Protein AF-A0A2A4TC92-F1 (afdb_monomer_lite)

Sequence (180 aa):
MKIVLSVILKIILSVNLYSSMEFVNECSVEYPLMLSLATQERHPAKEIGYPYLISINLSNDKLLAKKNVTKNYWLDKRTIDCKNSENCVKIYKKLYSLGIKNVDLGAYQINPKFHKHKESDYFMLDKSYIIACKFIESLNKELGWSWETIASYHSRTPNLNNAYKKRIQKIYKGYVQNEN

Structure (mmCIF, N/CA/C/O backbone):
data_AF-A0A2A4TC92-F1
#
_entry.id   AF-A0A2A4TC92-F1
#
loop_
_atom_site.group_PDB
_atom_site.id
_atom_site.type_symbol
_atom_site.label_atom_id
_atom_site.label_alt_id
_atom_site.label_comp_id
_atom_site.label_asym_id
_atom_site.label_entity_id
_atom_site.label_seq_id
_atom_site.pdbx_PDB_ins_code
_atom_site.Cartn_x
_atom_site.Cartn_y
_atom_site.Cartn_z
_atom_site.occupancy
_atom_site.B_iso_or_equiv
_atom_site.auth_seq_id
_atom_site.auth_comp_id
_atom_site.auth_asym_id
_atom_site.auth_atom_id
_atom_site.pdbx_PDB_model_num
ATOM 1 N N . MET A 1 1 ? 17.979 -48.118 16.966 1.00 50.56 1 MET A N 1
ATOM 2 C CA . MET A 1 1 ? 17.244 -46.854 17.220 1.00 50.56 1 MET A CA 1
ATOM 3 C C . MET A 1 1 ? 17.959 -45.568 16.759 1.00 50.56 1 MET A C 1
ATOM 5 O O . MET A 1 1 ? 17.307 -44.539 16.709 1.00 50.56 1 MET A O 1
ATOM 9 N N . LYS A 1 2 ? 19.252 -45.581 16.370 1.00 43.06 2 LYS A N 1
ATOM 10 C CA . LYS A 1 2 ? 19.948 -44.381 15.835 1.00 43.06 2 LYS A CA 1
ATOM 11 C C . LYS A 1 2 ? 19.734 -44.133 14.328 1.00 43.06 2 LYS A C 1
ATOM 13 O O . LYS A 1 2 ? 19.732 -42.989 13.894 1.00 43.06 2 LYS A O 1
ATOM 18 N N . ILE A 1 3 ? 19.501 -45.189 13.543 1.00 46.81 3 ILE A N 1
ATOM 19 C CA . ILE A 1 3 ? 19.330 -45.099 12.078 1.00 46.81 3 ILE A CA 1
ATOM 20 C C . ILE A 1 3 ? 17.977 -44.465 11.705 1.00 46.81 3 ILE A C 1
ATOM 22 O O . ILE A 1 3 ? 17.918 -43.609 10.831 1.00 46.81 3 ILE A O 1
ATOM 26 N N . VAL A 1 4 ? 16.906 -44.800 12.431 1.00 49.66 4 VAL A N 1
ATOM 27 C CA . VAL A 1 4 ? 15.554 -44.265 12.176 1.00 49.66 4 VAL A CA 1
ATOM 28 C C . VAL A 1 4 ? 15.475 -42.759 12.472 1.00 49.66 4 VAL A C 1
ATOM 30 O O . VAL A 1 4 ? 14.850 -42.016 11.721 1.00 49.66 4 VAL A O 1
ATOM 33 N N . LEU A 1 5 ? 16.188 -42.279 13.499 1.00 39.12 5 LEU A N 1
ATOM 34 C CA . LEU A 1 5 ? 16.215 -40.857 13.861 1.00 39.12 5 LEU A CA 1
ATOM 35 C C . LEU A 1 5 ? 16.924 -39.992 12.797 1.00 39.12 5 LEU A C 1
ATOM 37 O O . LEU A 1 5 ? 16.496 -38.874 12.530 1.00 39.12 5 LEU A O 1
ATOM 41 N N . SER A 1 6 ? 17.969 -40.520 12.144 1.00 40.22 6 SER A N 1
ATOM 42 C CA . SER A 1 6 ? 18.720 -39.818 11.087 1.00 40.22 6 SER A CA 1
ATOM 43 C C . SER A 1 6 ? 17.923 -39.660 9.787 1.00 40.22 6 SER A C 1
ATOM 45 O O . SER A 1 6 ? 18.024 -38.627 9.123 1.00 40.22 6 SER A O 1
ATOM 47 N N . VAL A 1 7 ? 17.100 -40.655 9.443 1.00 50.59 7 VAL A N 1
ATOM 48 C CA . VAL A 1 7 ? 16.244 -40.613 8.249 1.00 50.59 7 VAL A CA 1
ATOM 49 C C . VAL A 1 7 ? 15.081 -39.641 8.452 1.00 50.59 7 VAL A C 1
ATOM 51 O O . VAL A 1 7 ? 14.818 -38.822 7.575 1.00 50.59 7 VAL A O 1
ATOM 54 N N . ILE A 1 8 ? 14.453 -39.645 9.633 1.00 51.34 8 ILE A N 1
ATOM 55 C CA . ILE A 1 8 ? 13.377 -38.698 9.965 1.00 51.34 8 ILE A CA 1
ATOM 56 C C . ILE A 1 8 ? 13.902 -37.251 9.962 1.00 51.34 8 ILE A C 1
ATOM 58 O O . ILE A 1 8 ? 13.250 -36.368 9.407 1.00 51.34 8 ILE A O 1
ATOM 62 N N . LEU A 1 9 ? 15.111 -37.004 10.485 1.00 37.72 9 LEU A N 1
ATOM 63 C CA . LEU A 1 9 ? 15.715 -35.665 10.493 1.00 37.72 9 LEU A CA 1
ATOM 64 C C . LEU A 1 9 ? 16.013 -35.141 9.074 1.00 37.72 9 LEU A C 1
ATOM 66 O O . LEU A 1 9 ? 15.786 -33.966 8.796 1.00 37.72 9 LEU A O 1
ATOM 70 N N . LYS A 1 10 ? 16.460 -36.007 8.150 1.00 46.44 10 LYS A N 1
ATOM 71 C CA . LYS A 1 10 ? 16.688 -35.636 6.739 1.00 46.44 10 LYS A CA 1
ATOM 72 C C . LYS A 1 10 ? 15.391 -35.356 5.982 1.00 46.44 10 LYS A C 1
ATOM 74 O O . LYS A 1 10 ? 15.360 -34.434 5.172 1.00 46.44 10 LYS A O 1
ATOM 79 N N . ILE A 1 11 ? 14.324 -36.101 6.273 1.00 50.78 11 ILE A N 1
ATOM 80 C CA . ILE A 1 11 ? 13.012 -35.861 5.665 1.00 50.78 11 ILE A CA 1
ATOM 81 C C . ILE A 1 11 ? 12.483 -34.492 6.112 1.00 50.78 11 ILE A C 1
ATOM 83 O O . ILE A 1 11 ? 12.149 -33.677 5.258 1.00 50.78 11 ILE A O 1
ATOM 87 N N . ILE A 1 12 ? 12.530 -34.173 7.411 1.00 50.69 12 ILE A N 1
ATOM 88 C CA . ILE A 1 12 ? 12.079 -32.871 7.942 1.00 50.69 12 ILE A CA 1
ATOM 89 C C . ILE A 1 12 ? 12.882 -31.698 7.344 1.00 50.69 12 ILE A C 1
ATOM 91 O O . ILE A 1 12 ? 12.309 -30.653 7.037 1.00 50.69 12 ILE A O 1
ATOM 95 N N . LEU A 1 13 ? 14.189 -31.866 7.115 1.00 42.81 13 LEU A N 1
ATOM 96 C CA . LEU A 1 13 ? 15.026 -30.860 6.444 1.00 42.81 13 LEU A CA 1
ATOM 97 C C . LEU A 1 13 ? 14.659 -30.666 4.964 1.00 42.81 13 LEU A C 1
ATOM 99 O O . LEU A 1 13 ? 14.652 -29.535 4.484 1.00 42.81 13 LEU A O 1
ATOM 103 N N . SER A 1 14 ? 14.303 -31.738 4.251 1.00 47.16 14 SER A N 1
ATOM 104 C CA . SER A 1 14 ? 13.889 -31.644 2.845 1.00 47.16 14 SER A CA 1
ATOM 105 C C . SER A 1 14 ? 12.513 -30.995 2.654 1.00 47.16 14 SER A C 1
ATOM 107 O O . SER A 1 14 ? 12.339 -30.234 1.708 1.00 47.16 14 SER A O 1
ATOM 109 N N . VAL A 1 15 ? 11.556 -31.203 3.569 1.00 49.81 15 VAL A N 1
ATOM 110 C CA . VAL A 1 15 ? 10.214 -30.595 3.445 1.00 49.81 15 VAL A CA 1
ATOM 111 C C . VAL A 1 15 ? 10.256 -29.078 3.675 1.00 49.81 15 VAL A C 1
ATOM 113 O O . VAL A 1 15 ? 9.550 -28.328 3.004 1.00 49.81 15 VAL A O 1
ATOM 116 N N . ASN A 1 16 ? 11.136 -28.603 4.564 1.00 45.34 16 ASN A N 1
ATOM 117 C CA . ASN A 1 16 ? 11.286 -27.168 4.822 1.00 45.34 16 ASN A CA 1
ATOM 118 C C . ASN A 1 16 ? 11.913 -26.404 3.638 1.00 45.34 16 ASN A C 1
ATOM 120 O O . ASN A 1 16 ? 11.555 -25.248 3.426 1.00 45.34 16 ASN A O 1
ATOM 124 N N . LEU A 1 17 ? 12.781 -27.042 2.838 1.00 41.31 17 LEU A N 1
ATOM 125 C CA . LEU A 1 17 ? 13.358 -26.424 1.633 1.00 41.31 17 LEU A CA 1
ATOM 126 C C . LEU A 1 17 ? 12.387 -26.361 0.442 1.00 41.31 17 LEU A C 1
ATOM 128 O O . LEU A 1 17 ? 12.511 -25.470 -0.390 1.00 41.31 17 LEU A O 1
ATOM 132 N N . TYR A 1 18 ? 11.428 -27.285 0.340 1.00 46.84 18 TYR A N 1
ATOM 133 C CA . TYR A 1 18 ? 10.464 -27.276 -0.767 1.00 46.84 18 TYR A CA 1
ATOM 134 C C . TYR A 1 18 ? 9.429 -26.151 -0.630 1.00 46.84 18 TYR A C 1
ATOM 136 O O . TYR A 1 18 ? 9.083 -25.514 -1.623 1.00 46.84 18 TYR A O 1
ATOM 144 N N . SER A 1 19 ? 8.981 -25.846 0.595 1.00 45.19 19 SER A N 1
ATOM 145 C CA . SER A 1 19 ? 7.958 -24.806 0.801 1.00 45.19 19 SER A CA 1
ATOM 146 C C . SER A 1 19 ? 8.436 -23.394 0.438 1.00 45.19 19 SER A C 1
ATOM 148 O O . SER A 1 19 ? 7.638 -22.564 0.008 1.00 45.19 19 SER A O 1
ATOM 150 N N . SER A 1 20 ? 9.739 -23.117 0.558 1.00 45.03 20 SER A N 1
ATOM 151 C CA . SER A 1 20 ? 10.311 -21.824 0.171 1.00 45.03 20 SER A CA 1
ATOM 152 C C . SER A 1 20 ? 10.516 -21.690 -1.341 1.00 45.03 20 SER A C 1
ATOM 154 O O . SER A 1 20 ? 10.550 -20.567 -1.840 1.00 45.03 20 SER A O 1
ATOM 156 N N . MET A 1 21 ? 10.606 -22.800 -2.084 1.00 44.12 21 MET A N 1
ATOM 157 C CA . MET A 1 21 ? 10.730 -22.799 -3.547 1.00 44.12 21 MET A CA 1
ATOM 158 C C . MET A 1 21 ? 9.393 -22.586 -4.271 1.00 44.12 21 MET A C 1
ATOM 160 O O . MET A 1 21 ? 9.376 -21.954 -5.325 1.00 44.12 21 MET A O 1
ATOM 164 N N . GLU A 1 22 ? 8.263 -23.041 -3.720 1.00 47.50 22 GLU A N 1
ATOM 165 C CA . GLU A 1 22 ? 6.949 -22.821 -4.352 1.00 47.50 22 GLU A CA 1
ATOM 166 C C . GLU A 1 22 ? 6.534 -21.342 -4.359 1.00 47.50 22 GLU A C 1
ATOM 168 O O . GLU A 1 22 ? 5.914 -20.881 -5.315 1.00 47.50 22 GLU A O 1
ATOM 173 N N . PHE A 1 23 ? 6.942 -20.565 -3.350 1.00 48.34 23 PHE A N 1
ATOM 174 C CA . PHE A 1 23 ? 6.586 -19.145 -3.255 1.00 48.34 23 PHE A CA 1
ATOM 175 C C . PHE A 1 23 ? 7.259 -18.269 -4.326 1.00 48.34 23 PHE A C 1
ATOM 177 O O . PHE A 1 23 ? 6.706 -17.252 -4.741 1.00 48.34 23 PHE A O 1
ATOM 184 N N . VAL A 1 24 ? 8.445 -18.675 -4.794 1.00 49.50 24 VAL A N 1
ATOM 185 C CA . VAL A 1 24 ? 9.238 -17.943 -5.797 1.00 49.50 24 VAL A CA 1
ATOM 186 C C . VAL A 1 24 ? 8.715 -18.186 -7.222 1.00 49.50 24 VAL A C 1
ATOM 188 O O . VAL A 1 24 ? 8.929 -17.357 -8.097 1.00 49.50 24 VAL A O 1
ATOM 191 N N . ASN A 1 25 ? 7.957 -19.263 -7.460 1.00 57.06 25 ASN A N 1
ATOM 192 C CA . ASN A 1 25 ? 7.426 -19.587 -8.791 1.00 57.06 25 ASN A CA 1
ATOM 193 C C . ASN A 1 25 ? 6.122 -18.854 -9.164 1.00 57.06 25 ASN A C 1
ATOM 195 O O . ASN A 1 25 ? 5.699 -18.934 -10.315 1.00 57.06 25 ASN A O 1
ATOM 199 N N . GLU A 1 26 ? 5.472 -18.142 -8.236 1.00 79.94 26 GLU A N 1
ATOM 200 C CA . GLU A 1 26 ? 4.214 -17.422 -8.512 1.00 79.94 26 GLU A CA 1
ATOM 201 C C . GLU A 1 26 ? 4.389 -15.944 -8.900 1.00 79.94 26 GLU A C 1
ATOM 203 O O . GLU A 1 26 ? 3.397 -15.285 -9.216 1.00 79.94 26 GLU A O 1
ATOM 208 N N . CYS A 1 27 ? 5.612 -15.413 -8.855 1.00 90.12 27 CYS A N 1
ATOM 209 C CA . CYS A 1 27 ? 5.890 -14.009 -9.137 1.00 90.12 27 CYS A CA 1
ATOM 210 C C . CYS A 1 27 ? 7.051 -13.865 -10.121 1.00 90.12 27 CYS A C 1
ATOM 212 O O . CYS A 1 27 ? 8.188 -14.191 -9.794 1.00 90.12 27 CYS A O 1
ATOM 214 N N . SER A 1 28 ? 6.782 -13.332 -11.315 1.00 91.94 28 SER A N 1
ATOM 215 C CA . SER A 1 28 ? 7.814 -13.100 -12.333 1.00 91.94 28 SER A CA 1
ATOM 216 C C . SER A 1 28 ? 8.562 -11.774 -12.150 1.00 91.94 28 SER A C 1
ATOM 218 O O . SER A 1 28 ? 9.408 -11.425 -12.972 1.00 91.94 28 SER A O 1
ATOM 220 N N . VAL A 1 29 ? 8.204 -10.984 -11.136 1.00 95.19 29 VAL A N 1
ATOM 221 C CA . VAL A 1 29 ? 8.815 -9.684 -10.846 1.00 95.19 29 VAL A CA 1
ATOM 222 C C . VAL A 1 29 ? 10.037 -9.891 -9.960 1.00 95.19 29 VAL A C 1
ATOM 224 O O . VAL A 1 29 ? 9.956 -10.529 -8.914 1.00 95.19 29 VAL A O 1
ATOM 227 N N . GLU A 1 30 ? 11.167 -9.313 -10.360 1.00 94.88 30 GLU A N 1
ATOM 228 C CA . GLU A 1 30 ? 12.435 -9.448 -9.642 1.00 94.88 30 GLU A CA 1
ATOM 229 C C . GLU A 1 30 ? 12.314 -9.039 -8.165 1.00 94.88 30 GLU A C 1
ATOM 231 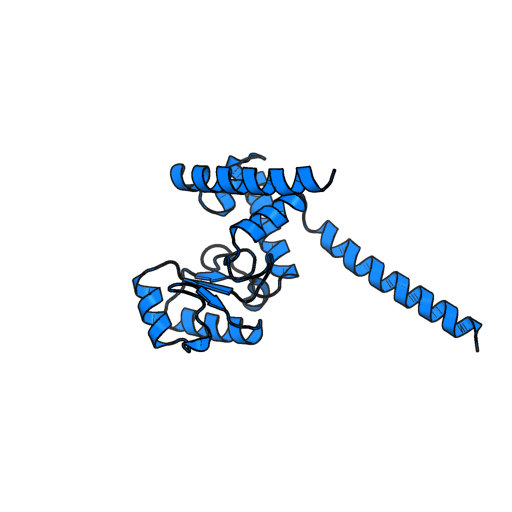O O . GLU A 1 30 ? 11.713 -8.013 -7.819 1.00 94.88 30 GLU A O 1
ATOM 236 N N . TYR A 1 31 ? 12.932 -9.826 -7.281 1.00 94.38 31 TYR A N 1
ATOM 237 C CA . TYR A 1 31 ? 12.857 -9.607 -5.838 1.00 94.38 31 TYR A CA 1
ATOM 238 C C . TYR A 1 31 ? 13.298 -8.193 -5.404 1.00 94.38 31 TYR A C 1
ATOM 240 O O . TYR A 1 31 ? 12.547 -7.569 -4.645 1.00 94.38 31 TYR A O 1
ATOM 248 N N . PRO A 1 32 ? 14.408 -7.612 -5.914 1.00 96.62 32 PRO A N 1
ATOM 249 C CA . PRO A 1 32 ? 14.791 -6.242 -5.564 1.00 96.62 32 PRO A CA 1
ATOM 250 C C . PRO A 1 32 ? 13.733 -5.196 -5.942 1.00 96.62 32 PRO A C 1
ATOM 252 O O . PRO A 1 32 ? 13.585 -4.178 -5.257 1.00 96.62 32 PRO A O 1
ATOM 255 N N . LEU A 1 33 ? 12.947 -5.433 -6.999 1.00 97.88 33 LEU A N 1
ATOM 256 C CA . LEU A 1 33 ? 11.859 -4.540 -7.392 1.00 97.88 33 LEU A CA 1
ATOM 257 C C . LEU A 1 33 ? 10.671 -4.646 -6.435 1.00 97.88 33 LEU A C 1
ATOM 259 O O . LEU A 1 33 ? 10.170 -3.620 -5.971 1.00 97.88 33 LEU A O 1
ATOM 263 N N . MET A 1 34 ? 10.268 -5.863 -6.072 1.00 98.06 34 MET A N 1
ATOM 264 C CA . MET A 1 34 ? 9.221 -6.072 -5.067 1.00 98.06 34 MET A CA 1
ATOM 265 C C . MET A 1 34 ? 9.612 -5.472 -3.712 1.00 98.06 34 MET A C 1
ATOM 267 O O . MET A 1 34 ? 8.818 -4.760 -3.092 1.00 98.06 34 MET A O 1
ATOM 271 N N . LEU A 1 35 ? 10.868 -5.654 -3.296 1.00 97.62 35 LEU A N 1
ATOM 272 C CA . LEU A 1 35 ? 11.410 -5.029 -2.093 1.00 97.62 35 LEU A CA 1
ATOM 273 C C . LEU A 1 35 ? 11.394 -3.495 -2.187 1.00 97.62 35 LEU A C 1
ATOM 275 O O . LEU A 1 35 ? 11.070 -2.819 -1.213 1.00 97.62 35 LEU A O 1
ATOM 279 N N . SER A 1 36 ? 11.665 -2.931 -3.367 1.00 98.44 36 SER A N 1
ATOM 280 C CA . SER A 1 36 ? 11.581 -1.483 -3.595 1.00 98.44 36 SER A CA 1
ATOM 281 C C . SER A 1 36 ? 10.167 -0.935 -3.427 1.00 98.44 36 SER A C 1
ATOM 283 O O . SER A 1 36 ? 10.003 0.131 -2.830 1.00 98.44 36 SER A O 1
ATOM 285 N N . LEU A 1 37 ? 9.151 -1.660 -3.911 1.00 98.50 37 LEU A N 1
ATOM 286 C CA . LEU A 1 37 ? 7.745 -1.303 -3.710 1.00 98.50 37 LEU A CA 1
ATOM 287 C C . LEU A 1 37 ? 7.389 -1.349 -2.220 1.00 98.50 37 LEU A C 1
ATOM 289 O O . LEU A 1 37 ? 6.935 -0.346 -1.677 1.00 98.50 37 LEU A O 1
ATOM 293 N N . ALA A 1 38 ? 7.689 -2.450 -1.525 1.00 98.31 38 ALA A N 1
ATOM 294 C CA . ALA A 1 38 ? 7.432 -2.568 -0.087 1.00 98.31 38 ALA A CA 1
ATOM 295 C C . ALA A 1 38 ? 8.124 -1.456 0.724 1.00 98.31 38 ALA A C 1
ATOM 297 O O . ALA A 1 38 ? 7.547 -0.900 1.658 1.00 98.31 38 ALA A O 1
ATOM 298 N N . THR A 1 39 ? 9.352 -1.088 0.355 1.00 98.38 39 THR A N 1
ATOM 299 C CA . THR A 1 39 ? 10.097 0.000 0.999 1.00 98.38 39 THR A CA 1
ATOM 300 C C . THR A 1 39 ? 9.481 1.365 0.745 1.00 98.38 39 THR A C 1
ATOM 302 O O . THR A 1 39 ? 9.476 2.205 1.645 1.00 98.38 39 THR A O 1
ATOM 305 N N . GLN A 1 40 ? 8.973 1.606 -0.461 1.00 98.19 40 GLN A N 1
ATOM 306 C CA . GLN A 1 40 ? 8.321 2.862 -0.812 1.00 98.19 40 GLN A CA 1
ATOM 307 C C . GLN A 1 40 ? 6.940 3.006 -0.162 1.00 98.19 40 GLN A C 1
ATOM 309 O O . GLN A 1 40 ? 6.561 4.122 0.196 1.00 98.19 40 GLN A O 1
ATOM 314 N N . GLU A 1 41 ? 6.207 1.904 -0.013 1.00 98.06 41 GLU A N 1
ATOM 315 C CA . GLU A 1 41 ? 4.861 1.874 0.570 1.00 98.06 41 GLU A CA 1
ATOM 316 C C . GLU A 1 41 ? 4.860 1.824 2.106 1.00 98.06 41 GLU A C 1
ATOM 318 O O . GLU A 1 41 ? 3.835 2.075 2.745 1.00 98.06 41 GLU A O 1
ATOM 323 N N . ARG A 1 42 ? 6.004 1.532 2.739 1.00 97.38 42 ARG A N 1
ATOM 324 C CA . ARG A 1 42 ? 6.080 1.421 4.200 1.00 97.38 42 ARG A CA 1
ATOM 325 C C . ARG A 1 42 ? 5.771 2.741 4.903 1.00 97.38 42 ARG A C 1
ATOM 327 O O . ARG A 1 42 ? 6.144 3.834 4.470 1.00 97.38 42 ARG A O 1
ATOM 334 N N . HIS A 1 43 ? 5.255 2.619 6.120 1.00 98.00 43 HIS A N 1
ATOM 335 C CA . HIS A 1 43 ? 5.307 3.718 7.073 1.00 98.00 43 HIS A CA 1
ATOM 336 C C . HIS A 1 43 ? 6.736 3.860 7.654 1.00 98.00 43 HIS A C 1
ATOM 338 O O . HIS A 1 43 ? 7.309 2.853 8.076 1.00 98.00 43 HIS A O 1
ATOM 344 N N . PRO A 1 44 ? 7.323 5.072 7.772 1.00 96.50 44 PRO A N 1
ATOM 345 C CA . PRO A 1 44 ? 8.709 5.259 8.230 1.00 96.50 44 PRO A CA 1
ATOM 346 C C . PRO A 1 44 ? 9.042 4.646 9.598 1.00 96.50 44 PRO A C 1
ATOM 348 O O . PRO A 1 44 ? 10.171 4.209 9.811 1.00 96.50 44 PRO A O 1
ATOM 351 N N . ALA A 1 45 ? 8.056 4.582 10.498 1.00 97.19 45 ALA A N 1
ATOM 352 C CA . ALA A 1 45 ? 8.176 3.983 11.833 1.00 97.19 45 ALA A CA 1
ATOM 353 C C . ALA A 1 45 ? 8.077 2.443 11.859 1.00 97.19 45 ALA A C 1
ATOM 355 O O . ALA A 1 45 ? 7.991 1.858 12.937 1.00 97.19 45 ALA A O 1
ATOM 356 N N . LYS A 1 46 ? 8.005 1.788 10.695 1.00 98.00 46 LYS A N 1
ATOM 357 C CA . LYS A 1 46 ? 7.860 0.338 10.561 1.00 98.00 46 LYS A CA 1
ATOM 358 C C . LYS A 1 46 ? 8.938 -0.245 9.662 1.00 98.00 46 LYS A C 1
ATOM 360 O O . LYS A 1 46 ? 9.457 0.426 8.764 1.00 98.00 46 LYS A O 1
ATOM 365 N N . GLU A 1 47 ? 9.257 -1.503 9.935 1.00 97.56 47 GLU A N 1
ATOM 366 C CA . GLU A 1 47 ? 10.113 -2.318 9.083 1.00 97.56 47 GLU A CA 1
ATOM 367 C C . GLU A 1 47 ? 9.484 -2.527 7.699 1.00 97.56 47 GLU A C 1
ATOM 369 O O . GLU A 1 47 ? 8.271 -2.389 7.506 1.00 97.56 47 GLU A O 1
ATOM 374 N N . ILE A 1 48 ? 10.333 -2.824 6.719 1.00 97.88 48 ILE A N 1
ATOM 375 C CA . ILE A 1 48 ? 9.896 -3.131 5.357 1.00 97.88 48 ILE A CA 1
ATOM 376 C C . ILE A 1 48 ? 9.084 -4.427 5.399 1.00 97.88 48 ILE A C 1
ATOM 378 O O . ILE A 1 48 ? 9.485 -5.390 6.044 1.00 97.88 48 ILE A O 1
ATOM 382 N N . GLY A 1 49 ? 7.932 -4.446 4.727 1.00 96.94 49 GLY A N 1
ATOM 383 C CA . GLY A 1 49 ? 7.055 -5.617 4.725 1.00 96.94 49 GLY A CA 1
ATOM 384 C C . GLY A 1 49 ? 6.112 -5.716 5.928 1.00 96.94 49 GLY A C 1
ATOM 385 O O . GLY A 1 49 ? 5.361 -6.683 6.008 1.00 96.94 49 GLY A O 1
ATOM 386 N N . TYR A 1 50 ? 6.088 -4.740 6.846 1.00 98.56 50 TYR A N 1
ATOM 387 C CA . TYR A 1 50 ? 5.152 -4.762 7.976 1.00 98.56 50 TYR A CA 1
ATOM 388 C C . TYR A 1 50 ? 3.685 -4.737 7.492 1.00 98.56 50 TYR A C 1
ATOM 390 O O . TYR A 1 50 ? 3.242 -3.717 6.953 1.00 98.56 50 TYR A O 1
ATOM 398 N N . PRO A 1 51 ? 2.894 -5.813 7.686 1.00 98.44 51 PRO A N 1
ATOM 399 C CA . PRO A 1 51 ? 1.641 -5.980 6.955 1.00 98.44 51 PRO A CA 1
ATOM 400 C C . PRO A 1 51 ? 0.412 -5.469 7.711 1.00 98.44 51 PRO A C 1
ATOM 402 O O . PRO A 1 51 ? -0.694 -5.530 7.191 1.00 98.44 51 PRO A O 1
ATOM 405 N N . TYR A 1 52 ? 0.557 -4.957 8.933 1.00 98.75 52 TYR A N 1
ATOM 406 C CA . TYR A 1 52 ? -0.587 -4.613 9.786 1.00 98.75 52 TYR A CA 1
ATOM 407 C C . TYR A 1 52 ? -0.944 -3.125 9.730 1.00 98.75 52 TYR A C 1
ATOM 409 O O . TYR A 1 52 ? -1.146 -2.486 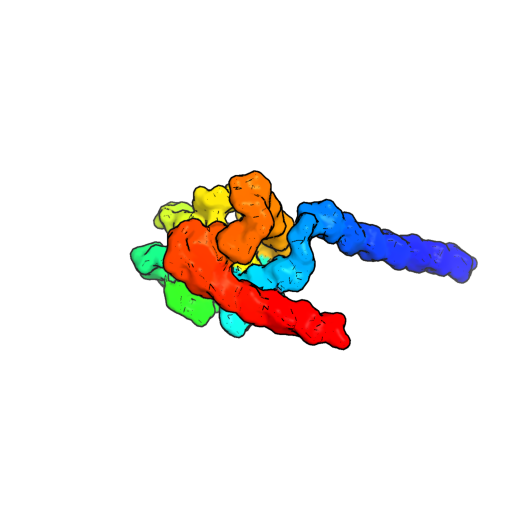10.765 1.00 98.75 52 TYR A O 1
ATOM 417 N N . LEU A 1 53 ? -0.993 -2.569 8.516 1.00 98.75 53 LEU A N 1
ATOM 418 C CA . LEU A 1 53 ? -1.246 -1.150 8.270 1.00 98.75 53 LEU A CA 1
ATOM 419 C C . LEU A 1 53 ? -2.549 -0.915 7.509 1.00 98.75 53 LEU A C 1
ATOM 421 O O . LEU A 1 53 ? -2.866 -1.627 6.557 1.00 98.75 53 LEU A O 1
ATOM 425 N N . ILE A 1 54 ? -3.261 0.141 7.899 1.00 98.75 54 ILE A N 1
ATOM 426 C CA . ILE A 1 54 ? -4.389 0.708 7.154 1.00 98.75 54 ILE A CA 1
ATOM 427 C C . ILE A 1 54 ? -4.151 2.209 7.007 1.00 98.75 54 ILE A C 1
ATOM 429 O O . ILE A 1 54 ? -4.092 2.928 8.007 1.00 98.75 54 ILE A O 1
ATOM 433 N N . SER A 1 55 ? -4.059 2.694 5.773 1.00 98.44 55 SER A N 1
ATOM 434 C CA . SER A 1 55 ? -3.899 4.115 5.461 1.00 98.44 55 SER A CA 1
ATOM 435 C C . SER A 1 55 ? -5.162 4.685 4.832 1.00 98.44 55 SER A C 1
ATOM 437 O O . SER A 1 55 ? -5.729 4.102 3.914 1.00 98.44 55 SER A O 1
ATOM 439 N N . ILE A 1 56 ? -5.605 5.853 5.299 1.00 98.06 56 ILE A N 1
ATOM 440 C CA . ILE A 1 56 ? -6.849 6.485 4.834 1.00 98.06 56 ILE A CA 1
ATOM 441 C C . ILE A 1 56 ? -6.546 7.672 3.918 1.00 98.06 56 ILE A C 1
ATOM 443 O O . ILE A 1 56 ? -5.831 8.610 4.296 1.00 98.06 56 ILE A O 1
ATOM 447 N N . ASN A 1 57 ? -7.137 7.666 2.720 1.00 93.44 57 ASN A N 1
ATOM 448 C CA . ASN A 1 57 ? -6.810 8.632 1.670 1.00 93.44 57 ASN A CA 1
ATOM 449 C C . ASN A 1 57 ? -7.570 9.957 1.761 1.00 93.44 57 ASN A C 1
ATOM 451 O O . ASN A 1 57 ? -6.974 11.014 1.544 1.00 93.44 57 ASN A O 1
ATOM 455 N N . LEU A 1 58 ? -8.849 9.940 2.142 1.00 94.25 58 LEU A N 1
ATOM 456 C CA . LEU A 1 58 ? -9.688 11.142 2.138 1.00 94.25 58 LEU A CA 1
ATOM 457 C C . LEU A 1 58 ? -9.679 11.882 3.482 1.00 94.25 58 LEU A C 1
ATOM 459 O O . LEU A 1 58 ? -9.674 11.285 4.556 1.00 94.25 58 LEU A O 1
ATOM 463 N N . SER A 1 59 ? -9.692 13.219 3.434 1.00 91.56 59 SER A N 1
ATOM 464 C CA . SER A 1 59 ? -9.666 14.068 4.637 1.00 91.56 59 SER A CA 1
ATOM 465 C C . SER A 1 59 ? -10.879 13.902 5.544 1.00 91.56 59 SER A C 1
ATOM 467 O O . SER A 1 59 ? -10.698 13.751 6.752 1.00 91.56 59 SER A O 1
ATOM 469 N N . ASN A 1 60 ? -12.081 13.839 4.976 1.00 93.25 60 ASN A N 1
ATOM 470 C CA . ASN A 1 60 ? -13.303 13.629 5.753 1.00 93.25 60 ASN A CA 1
ATOM 471 C C . ASN A 1 60 ? -13.323 12.233 6.395 1.00 93.25 60 ASN A C 1
ATOM 473 O O . ASN A 1 60 ? -13.629 12.104 7.581 1.00 93.25 60 ASN A O 1
ATOM 477 N N . ASP A 1 61 ? -12.873 11.214 5.662 1.00 96.31 61 ASP A N 1
ATOM 478 C CA . ASP A 1 61 ? -12.775 9.841 6.164 1.00 96.31 61 ASP A CA 1
ATOM 479 C C . ASP A 1 61 ? -11.787 9.724 7.328 1.00 96.31 61 ASP A C 1
ATOM 481 O O . ASP A 1 61 ? -12.075 9.045 8.311 1.00 96.31 61 ASP A O 1
ATOM 485 N N . LYS A 1 62 ? -10.648 10.434 7.282 1.00 95.88 62 LYS A N 1
ATOM 486 C CA . LYS A 1 62 ? -9.693 10.483 8.407 1.00 95.88 62 LYS A CA 1
ATOM 487 C C . LYS A 1 62 ? -10.350 11.022 9.679 1.00 95.88 62 LYS A C 1
ATOM 489 O O . LYS A 1 62 ? -10.097 10.501 10.764 1.00 95.88 62 LYS A O 1
ATOM 494 N N . LEU A 1 63 ? -11.186 12.058 9.569 1.00 95.00 63 LEU A N 1
ATOM 495 C CA . LEU A 1 63 ? -11.901 12.621 10.720 1.00 95.00 63 LEU A CA 1
ATOM 496 C C . LEU A 1 63 ? -12.922 11.628 11.280 1.00 95.00 63 LEU A C 1
ATOM 498 O O . LEU A 1 63 ? -12.986 11.439 12.495 1.00 95.00 63 LEU A O 1
ATOM 502 N N . LEU A 1 64 ? -13.688 10.971 10.406 1.00 96.56 64 LEU A N 1
ATOM 503 C CA . LEU A 1 64 ? -14.669 9.968 10.813 1.00 96.56 64 LEU A CA 1
ATOM 504 C C . LEU A 1 64 ? -13.996 8.745 11.452 1.00 96.56 64 LEU A C 1
ATOM 506 O O . LEU A 1 64 ? -14.426 8.290 12.512 1.00 96.56 64 LEU A O 1
ATOM 510 N N . ALA A 1 65 ? -12.900 8.259 10.870 1.00 97.00 65 ALA A N 1
ATOM 511 C CA . ALA A 1 65 ? -12.119 7.155 11.413 1.00 97.00 65 ALA A CA 1
ATOM 512 C C . ALA A 1 65 ? -11.549 7.479 12.795 1.00 97.00 65 ALA A C 1
ATOM 514 O O . ALA A 1 65 ? -11.644 6.650 13.694 1.00 97.00 65 ALA A O 1
ATOM 515 N N . LYS A 1 66 ? -11.010 8.686 13.015 1.00 96.12 66 LYS A N 1
ATOM 516 C CA . LYS A 1 66 ? -10.459 9.087 14.324 1.00 96.12 66 LYS A CA 1
ATOM 517 C C . LYS A 1 66 ? -11.484 9.065 15.454 1.00 96.12 66 LYS A C 1
ATOM 519 O O . LYS A 1 66 ? -11.114 8.807 16.593 1.00 96.12 66 LYS A O 1
ATOM 524 N N . LYS A 1 67 ? -12.760 9.310 15.147 1.00 96.00 67 LYS A N 1
ATOM 525 C CA . LYS A 1 67 ? -13.859 9.199 16.120 1.00 96.00 67 LYS A CA 1
ATOM 526 C C . LYS A 1 67 ? -14.218 7.745 16.443 1.00 96.00 67 LYS A C 1
ATOM 528 O O . LYS A 1 67 ? -14.824 7.486 17.474 1.00 96.00 67 LYS A O 1
ATOM 533 N N . ASN A 1 68 ? -13.867 6.808 15.561 1.00 96.94 68 ASN A N 1
ATOM 534 C CA . ASN A 1 68 ? -14.354 5.430 15.590 1.00 96.94 68 ASN A CA 1
ATOM 535 C C . ASN A 1 68 ? -13.262 4.374 15.823 1.00 96.94 68 ASN A C 1
ATOM 537 O O . ASN A 1 68 ? -13.585 3.236 16.159 1.00 96.94 68 ASN A O 1
ATOM 541 N N . VAL A 1 69 ? -11.986 4.709 15.660 1.00 97.06 69 VAL A N 1
ATOM 542 C CA . VAL A 1 69 ? -10.850 3.805 15.878 1.00 97.06 69 VAL A CA 1
ATOM 543 C C . VAL A 1 69 ? -10.092 4.240 17.124 1.00 97.06 69 VAL A C 1
ATOM 545 O O . VAL A 1 69 ? -9.744 5.413 17.262 1.00 97.06 69 VAL A O 1
ATOM 548 N N . THR A 1 70 ? -9.806 3.286 18.013 1.00 96.06 70 THR A N 1
ATOM 549 C CA . THR A 1 70 ? -9.084 3.520 19.268 1.00 96.06 70 THR A CA 1
ATOM 550 C C . THR A 1 70 ? -7.765 4.252 19.031 1.00 96.06 70 THR A C 1
ATOM 552 O O . THR A 1 70 ? -6.968 3.859 18.178 1.00 96.06 70 THR A O 1
ATOM 555 N N . LYS A 1 71 ? -7.506 5.291 19.835 1.00 95.12 71 LYS A N 1
ATOM 556 C CA . LYS A 1 71 ? -6.347 6.188 19.695 1.00 95.12 71 LYS A CA 1
ATOM 557 C C . LYS A 1 71 ? -5.000 5.452 19.632 1.00 95.12 71 LYS A C 1
ATOM 559 O O . LYS A 1 71 ? -4.148 5.841 18.845 1.00 95.12 71 LYS A O 1
ATOM 564 N N . ASN A 1 72 ? -4.836 4.367 20.391 1.00 95.94 72 ASN A N 1
ATOM 565 C CA . ASN A 1 72 ? -3.579 3.606 20.472 1.00 95.94 72 ASN A CA 1
ATOM 566 C C . ASN A 1 72 ? -3.191 2.869 19.180 1.00 95.94 72 ASN A C 1
ATOM 568 O O . ASN A 1 72 ? -2.057 2.405 19.067 1.00 95.94 72 ASN A O 1
ATOM 572 N N . TYR A 1 73 ? -4.105 2.753 18.213 1.00 97.38 73 TYR A N 1
ATOM 573 C CA . TYR A 1 73 ? -3.779 2.183 16.909 1.00 97.38 73 TYR A CA 1
ATOM 574 C C . TYR A 1 73 ? -3.200 3.208 15.929 1.00 97.38 73 TYR A C 1
ATOM 576 O O . TYR A 1 73 ? -2.663 2.814 14.905 1.00 97.38 73 TYR A O 1
ATOM 584 N N . TRP A 1 74 ? -3.283 4.512 16.189 1.00 98.12 74 TRP A N 1
ATOM 585 C CA . TRP A 1 74 ? -2.822 5.516 15.228 1.00 98.12 74 TRP A CA 1
ATOM 586 C C . TRP A 1 74 ? -1.307 5.716 15.300 1.00 98.12 74 TRP A C 1
ATOM 588 O O . TRP A 1 74 ? -0.774 6.031 16.362 1.00 98.12 74 TRP A O 1
ATOM 598 N N . LEU A 1 75 ? -0.626 5.582 14.159 1.00 97.06 75 LEU A N 1
ATOM 599 C CA . LEU A 1 75 ? 0.781 5.975 14.009 1.00 97.06 75 LEU A CA 1
ATOM 600 C C . LEU A 1 75 ? 0.913 7.467 13.703 1.00 97.06 75 LEU A C 1
ATOM 602 O O . LEU A 1 75 ? 1.817 8.132 14.200 1.00 97.06 75 LEU A O 1
ATOM 606 N N . ASP A 1 76 ? 0.006 7.993 12.880 1.00 96.50 76 ASP A N 1
ATOM 607 C CA . ASP A 1 76 ? 0.004 9.389 12.457 1.00 96.50 76 ASP A CA 1
ATOM 608 C C . ASP A 1 76 ? -1.433 9.893 12.190 1.00 96.50 76 ASP A C 1
ATOM 610 O O . ASP A 1 76 ? -2.419 9.390 12.732 1.00 96.50 76 ASP A O 1
ATOM 614 N N . LYS A 1 77 ? -1.586 10.940 11.369 1.00 95.88 77 LYS A N 1
ATOM 615 C CA . LYS A 1 77 ? -2.894 11.532 11.053 1.00 95.88 77 LYS A CA 1
ATOM 616 C C . LYS A 1 77 ? -3.771 10.679 10.117 1.00 95.88 77 LYS A C 1
ATOM 618 O O . LYS A 1 77 ? -4.954 11.009 10.009 1.00 95.88 77 LYS A O 1
ATOM 623 N N . ARG A 1 78 ? -3.220 9.678 9.424 1.00 96.94 78 ARG A N 1
ATOM 624 C CA . ARG A 1 78 ? -3.880 8.864 8.384 1.00 96.94 78 ARG A CA 1
ATOM 625 C C . ARG A 1 78 ? -3.642 7.353 8.495 1.00 96.94 78 ARG A C 1
ATOM 627 O O . ARG A 1 78 ? -4.400 6.619 7.869 1.00 96.94 78 ARG A O 1
ATOM 634 N N . THR A 1 79 ? -2.635 6.917 9.245 1.00 98.38 79 THR A N 1
ATOM 635 C CA . THR A 1 79 ? -2.148 5.536 9.277 1.00 98.38 79 THR A CA 1
ATOM 636 C C . THR A 1 79 ? -2.473 4.884 10.613 1.00 98.38 79 THR A C 1
ATOM 638 O O . THR A 1 79 ? -2.130 5.399 11.682 1.00 98.38 79 THR A O 1
ATOM 641 N N . ILE A 1 80 ? -3.116 3.726 10.536 1.00 98.62 80 ILE A N 1
ATOM 642 C CA . ILE A 1 80 ? -3.462 2.852 11.651 1.00 98.62 80 ILE A CA 1
ATOM 643 C C . ILE A 1 80 ? -2.518 1.648 11.603 1.00 98.62 80 ILE A C 1
ATOM 645 O O . ILE A 1 80 ? -2.387 1.003 10.569 1.00 98.62 80 ILE A O 1
ATOM 649 N N . ASP A 1 81 ? -1.896 1.335 12.730 1.00 98.56 81 ASP A N 1
ATOM 650 C CA . ASP A 1 81 ? -1.163 0.104 12.993 1.00 98.56 81 ASP A CA 1
ATOM 651 C C . ASP A 1 81 ? -2.024 -0.823 13.851 1.00 98.56 81 ASP A C 1
ATOM 653 O O . ASP A 1 81 ? -2.130 -0.629 15.063 1.00 98.56 81 ASP A O 1
ATOM 657 N N . CYS A 1 82 ? -2.631 -1.835 13.229 1.00 98.19 82 CYS A N 1
ATOM 658 C CA . CYS A 1 82 ? -3.544 -2.758 13.905 1.00 98.19 82 CYS A CA 1
ATOM 659 C C . CYS A 1 82 ? -2.827 -3.799 14.775 1.00 98.19 82 CYS A C 1
ATOM 661 O O . CYS A 1 82 ? -3.494 -4.572 15.468 1.00 98.19 82 CYS A O 1
ATOM 663 N N . LYS A 1 83 ? -1.488 -3.837 14.755 1.00 97.56 83 LYS A N 1
ATOM 664 C CA . LYS A 1 83 ? -0.617 -4.776 15.483 1.00 97.56 83 LYS A CA 1
ATOM 665 C C . LYS A 1 83 ? -0.637 -6.226 14.989 1.00 97.56 83 LYS A C 1
ATOM 667 O O . LYS A 1 83 ? 0.393 -6.884 15.081 1.00 97.56 83 LYS A O 1
ATOM 672 N N . ASN A 1 84 ? -1.767 -6.728 14.490 1.00 98.00 84 ASN A N 1
ATOM 673 C CA . ASN A 1 84 ? -1.909 -8.070 13.919 1.00 98.00 84 ASN A CA 1
ATOM 674 C C . ASN A 1 84 ? -3.033 -8.132 12.865 1.00 98.00 84 ASN A C 1
ATOM 676 O O . ASN A 1 84 ? -3.845 -7.209 12.746 1.00 98.00 84 ASN A O 1
ATOM 680 N N . SER A 1 85 ? -3.085 -9.242 12.121 1.00 97.81 85 SER A N 1
ATOM 681 C CA . SER A 1 85 ? -4.042 -9.452 11.025 1.00 97.81 85 SER A CA 1
ATOM 682 C C . SER A 1 85 ? -5.503 -9.456 11.494 1.00 97.81 85 SER A C 1
ATOM 684 O O . SER A 1 85 ? -6.342 -8.785 10.895 1.00 97.81 85 SER A O 1
ATOM 686 N N . GLU A 1 86 ? -5.818 -10.122 12.610 1.00 98.25 86 GLU A N 1
ATOM 687 C CA . GLU A 1 86 ? -7.190 -10.202 13.131 1.00 98.25 86 GLU A CA 1
ATOM 688 C C . GLU A 1 86 ? -7.756 -8.811 13.459 1.00 98.25 86 GLU A C 1
ATOM 690 O O . GLU A 1 86 ? -8.872 -8.460 13.060 1.00 98.25 86 GLU A O 1
ATOM 695 N N . ASN A 1 87 ? -6.965 -7.985 14.143 1.00 98.44 87 ASN A N 1
ATOM 696 C CA . ASN A 1 87 ? -7.316 -6.604 14.440 1.00 98.44 87 ASN A CA 1
ATOM 697 C C . ASN A 1 87 ? -7.462 -5.775 13.166 1.00 98.44 87 ASN A C 1
ATOM 699 O O . ASN A 1 87 ? -8.392 -4.973 13.078 1.00 98.44 87 ASN A O 1
ATOM 703 N N . CYS A 1 88 ? -6.588 -5.966 12.176 1.00 98.56 88 CYS A N 1
ATOM 704 C CA . CYS A 1 88 ? -6.715 -5.262 10.906 1.00 98.56 88 CYS A CA 1
ATOM 705 C C . CYS A 1 88 ? -8.009 -5.613 10.180 1.00 98.56 88 CYS A C 1
ATOM 707 O O . CYS A 1 88 ? -8.713 -4.701 9.756 1.00 98.56 88 CYS A O 1
ATOM 709 N N . VAL A 1 89 ? -8.391 -6.890 10.112 1.00 98.69 89 VAL A N 1
ATOM 710 C CA . VAL A 1 89 ? -9.671 -7.299 9.516 1.00 98.69 89 VAL A CA 1
ATOM 711 C C . VAL A 1 89 ? -10.846 -6.662 10.265 1.00 98.69 89 VAL A C 1
ATOM 713 O O . VAL A 1 89 ? -11.737 -6.088 9.640 1.00 98.69 89 VAL A O 1
ATOM 716 N N . LYS A 1 90 ? -10.842 -6.681 11.606 1.00 98.56 90 LYS A N 1
ATOM 717 C CA . LYS A 1 90 ? -11.899 -6.049 12.420 1.00 98.56 90 LYS A CA 1
ATOM 718 C C . LYS A 1 90 ? -12.000 -4.540 12.175 1.00 98.56 90 LYS A C 1
ATOM 720 O O . LYS A 1 90 ? -13.098 -4.020 11.971 1.00 98.56 90 LYS A O 1
ATOM 725 N N . ILE A 1 91 ? -10.869 -3.833 12.191 1.00 98.56 91 ILE A N 1
ATOM 726 C CA . ILE A 1 91 ? -10.827 -2.384 11.964 1.00 98.56 91 ILE A CA 1
ATOM 727 C C . ILE A 1 91 ? -11.240 -2.062 10.527 1.00 98.56 91 ILE A C 1
ATOM 729 O O . ILE A 1 91 ? -12.056 -1.165 10.327 1.00 98.56 91 ILE A O 1
ATOM 733 N N . TYR A 1 92 ? -10.746 -2.808 9.539 1.00 98.62 92 TYR A N 1
ATOM 734 C CA . TYR A 1 92 ? -11.112 -2.632 8.138 1.00 98.62 92 TYR A CA 1
ATOM 735 C C . TYR A 1 92 ? -12.619 -2.795 7.922 1.00 98.62 92 TYR A C 1
ATOM 737 O O . TYR A 1 92 ? -13.246 -1.893 7.370 1.00 98.62 92 TYR A O 1
ATOM 745 N N . LYS A 1 93 ? -13.233 -3.866 8.446 1.00 98.44 93 LYS A N 1
ATOM 746 C CA . LYS A 1 93 ? -14.693 -4.059 8.392 1.00 98.44 93 LYS A CA 1
ATOM 747 C C . LYS A 1 93 ? -15.457 -2.896 9.020 1.00 98.44 93 LYS A C 1
ATOM 749 O O . LYS A 1 93 ? -16.458 -2.451 8.462 1.00 98.44 93 LYS A O 1
ATOM 754 N N . LYS A 1 94 ? -14.979 -2.380 10.158 1.00 98.38 94 LYS A N 1
ATOM 755 C CA . LYS A 1 94 ? -15.578 -1.212 10.820 1.00 98.38 94 LYS A CA 1
ATOM 756 C C . LYS A 1 94 ? -15.477 0.049 9.959 1.00 98.38 94 LYS A C 1
ATOM 758 O O . LYS A 1 94 ? -16.442 0.793 9.853 1.00 98.38 94 LYS A O 1
ATOM 763 N N . LEU A 1 95 ? -14.327 0.308 9.340 1.00 98.38 95 LEU A N 1
ATOM 764 C CA . LEU A 1 95 ? -14.166 1.440 8.422 1.00 98.38 95 LEU A CA 1
ATOM 765 C C . LEU A 1 95 ? -15.083 1.286 7.202 1.00 98.38 95 LEU A C 1
ATOM 767 O O . LEU A 1 95 ? -15.781 2.229 6.829 1.00 98.38 95 LEU A O 1
ATOM 771 N N . TYR A 1 96 ? -15.150 0.080 6.640 1.00 97.50 96 TYR A N 1
ATOM 772 C CA . TYR A 1 96 ? -15.994 -0.225 5.493 1.00 97.50 96 TYR A CA 1
ATOM 773 C C . TYR A 1 96 ? -17.484 -0.007 5.792 1.00 97.50 96 TYR A C 1
ATOM 775 O O . TYR A 1 96 ? -18.184 0.599 4.977 1.00 97.50 96 TYR A O 1
ATOM 783 N N . SER A 1 97 ? -17.972 -0.440 6.963 1.00 97.81 97 SER A N 1
ATOM 784 C CA . SER A 1 97 ? -19.370 -0.232 7.376 1.00 97.81 97 SER A CA 1
ATOM 785 C C . SER A 1 97 ? -19.712 1.240 7.628 1.00 97.81 97 SER A C 1
ATOM 787 O O . SER A 1 97 ? -20.858 1.638 7.444 1.00 97.81 97 SER A O 1
ATOM 789 N N . LEU A 1 98 ? -18.715 2.066 7.963 1.00 97.50 98 LEU A N 1
ATOM 790 C CA . LEU A 1 98 ? -18.831 3.526 8.054 1.00 97.50 98 LEU A CA 1
ATOM 791 C C . LEU A 1 98 ? -18.756 4.231 6.685 1.00 97.50 98 LEU A C 1
ATOM 793 O O . LEU A 1 98 ? -18.765 5.458 6.629 1.00 97.50 98 LEU A O 1
ATOM 797 N N . GLY A 1 99 ? -18.646 3.483 5.582 1.00 97.50 99 GLY A N 1
ATOM 798 C CA . GLY A 1 99 ? -18.516 4.033 4.231 1.00 97.50 99 GLY A CA 1
ATOM 799 C C . GLY A 1 99 ? -17.096 4.470 3.853 1.00 97.50 99 GLY A C 1
ATOM 800 O O . GLY A 1 99 ? -16.886 4.942 2.736 1.00 97.50 99 GLY A O 1
ATOM 801 N N . ILE A 1 100 ? -16.108 4.262 4.727 1.00 97.88 100 ILE A N 1
ATOM 802 C CA . ILE A 1 100 ? -14.702 4.601 4.482 1.00 97.88 100 ILE A CA 1
ATOM 803 C C . ILE A 1 100 ? -14.075 3.485 3.642 1.00 97.88 100 ILE A C 1
ATOM 805 O O . ILE A 1 100 ? -13.566 2.491 4.160 1.00 97.88 100 ILE A O 1
ATOM 809 N N . LYS A 1 101 ? -14.163 3.630 2.316 1.00 96.19 101 LYS A N 1
ATOM 810 C CA . LYS A 1 101 ? -13.753 2.594 1.348 1.00 96.19 101 LYS A CA 1
ATOM 811 C C . LYS A 1 101 ? -12.446 2.900 0.619 1.00 96.19 101 LYS A C 1
ATOM 813 O O . LYS A 1 101 ? -11.856 1.991 0.047 1.00 96.19 101 LYS A O 1
ATOM 818 N N . ASN A 1 102 ? -12.004 4.159 0.604 1.00 97.00 102 ASN A N 1
ATOM 819 C CA . ASN A 1 102 ? -10.755 4.558 -0.045 1.00 97.00 102 ASN A CA 1
ATOM 820 C C . ASN A 1 102 ? -9.586 4.457 0.945 1.00 97.00 102 ASN A C 1
ATOM 822 O O . ASN A 1 102 ? -9.139 5.463 1.510 1.00 97.00 102 ASN A O 1
ATOM 826 N N . VAL A 1 103 ? -9.149 3.221 1.174 1.00 98.19 103 VAL A N 1
ATOM 827 C CA . VAL A 1 103 ? -8.076 2.873 2.106 1.00 98.19 103 VAL A CA 1
ATOM 828 C C . VAL A 1 103 ? -7.050 1.980 1.427 1.00 98.19 103 VAL A C 1
ATOM 830 O O . VAL A 1 103 ? -7.412 1.151 0.596 1.00 98.19 103 VAL A O 1
ATOM 833 N N . ASP A 1 104 ? -5.798 2.133 1.830 1.00 98.38 104 ASP A N 1
ATOM 834 C CA . ASP A 1 104 ? -4.680 1.324 1.362 1.00 98.38 104 ASP A CA 1
ATOM 835 C C . ASP A 1 104 ? -4.259 0.371 2.483 1.00 98.38 104 ASP A C 1
ATOM 837 O O . ASP A 1 104 ? -4.100 0.785 3.639 1.00 98.38 104 ASP A O 1
ATOM 841 N N . LEU A 1 105 ? -4.146 -0.916 2.163 1.00 98.69 105 LEU A N 1
ATOM 842 C CA . LEU A 1 105 ? -4.010 -1.989 3.141 1.00 98.69 105 LEU A CA 1
ATOM 843 C C . LEU A 1 105 ? -2.669 -2.709 3.011 1.00 98.69 105 LEU A C 1
ATOM 845 O O . LEU A 1 105 ? -2.212 -3.023 1.910 1.00 98.69 105 LEU A O 1
ATOM 849 N N . GLY A 1 106 ? -2.083 -3.046 4.154 1.00 98.50 106 GLY A N 1
ATOM 850 C CA . GLY A 1 106 ? -0.990 -4.003 4.216 1.00 98.50 106 GLY A CA 1
ATOM 851 C C . GLY A 1 106 ? 0.383 -3.465 3.845 1.00 98.50 106 GLY A C 1
ATOM 852 O O . GLY A 1 106 ? 0.592 -2.264 3.684 1.00 98.50 106 GLY A O 1
ATOM 853 N N . ALA A 1 107 ? 1.328 -4.389 3.690 1.00 98.25 107 ALA A N 1
ATOM 854 C CA . ALA A 1 107 ? 2.734 -4.093 3.409 1.00 98.25 107 ALA A CA 1
ATOM 855 C C . ALA A 1 107 ? 2.944 -3.357 2.076 1.00 98.25 107 ALA A C 1
ATOM 857 O O . ALA A 1 107 ? 3.869 -2.564 1.939 1.00 98.25 107 ALA A O 1
ATOM 858 N N . TYR A 1 108 ? 2.057 -3.619 1.117 1.00 98.50 108 TYR A N 1
ATOM 859 C CA . TYR A 1 108 ? 2.099 -3.084 -0.241 1.00 98.50 108 TYR A CA 1
ATOM 860 C C . TYR A 1 108 ? 1.052 -1.990 -0.491 1.00 98.50 108 TYR A C 1
ATOM 862 O O . TYR A 1 108 ? 0.887 -1.563 -1.632 1.00 98.50 108 TYR A O 1
ATOM 870 N N . GLN A 1 109 ? 0.341 -1.551 0.559 1.00 98.50 109 GLN A N 1
ATOM 871 C CA . GLN A 1 109 ? -0.655 -0.473 0.501 1.00 98.50 109 GLN A CA 1
ATOM 872 C C . GLN A 1 109 ? -1.664 -0.669 -0.652 1.00 98.50 109 GLN A C 1
ATOM 874 O O . GLN A 1 109 ? -1.966 0.235 -1.426 1.00 98.50 109 GLN A O 1
ATOM 879 N N . ILE A 1 110 ? -2.201 -1.886 -0.773 1.00 98.25 110 ILE A N 1
ATOM 880 C CA . ILE A 1 110 ? -3.140 -2.261 -1.836 1.00 98.25 110 ILE A CA 1
ATOM 881 C C . ILE A 1 110 ? -4.526 -1.719 -1.498 1.00 98.25 110 ILE A C 1
ATOM 883 O O . ILE A 1 110 ? -5.015 -1.903 -0.383 1.00 98.25 110 ILE A O 1
ATOM 887 N N . ASN A 1 111 ? -5.189 -1.089 -2.467 1.00 97.94 111 ASN A N 1
ATOM 888 C CA . ASN A 1 111 ? -6.500 -0.485 -2.265 1.00 97.94 111 ASN A CA 1
ATOM 889 C C . ASN A 1 111 ? -7.650 -1.422 -2.710 1.00 97.94 111 ASN A C 1
ATOM 891 O O . ASN A 1 111 ? -7.825 -1.646 -3.917 1.00 97.94 111 ASN A O 1
ATOM 895 N N . PRO A 1 112 ? -8.501 -1.923 -1.787 1.00 97.12 112 PRO A N 1
ATOM 896 C CA . PRO A 1 112 ? -9.583 -2.866 -2.104 1.00 97.12 112 PRO A CA 1
ATOM 897 C C . PRO A 1 112 ? -10.677 -2.304 -3.013 1.00 97.12 112 PRO A C 1
ATOM 899 O O . PRO A 1 112 ? -11.485 -3.060 -3.555 1.00 97.12 112 PRO A O 1
ATOM 902 N N . LYS A 1 113 ? -10.742 -0.975 -3.178 1.00 94.88 113 LYS A N 1
ATOM 903 C CA . LYS A 1 113 ? -11.651 -0.342 -4.141 1.00 94.88 113 LYS A CA 1
ATOM 904 C C . LYS A 1 113 ? -11.336 -0.781 -5.573 1.00 94.88 113 LYS A C 1
ATOM 906 O O . LYS A 1 113 ? -12.258 -0.874 -6.381 1.00 94.88 113 LYS A O 1
ATOM 911 N N . PHE A 1 114 ? -10.063 -1.041 -5.866 1.00 94.00 114 PHE A N 1
ATOM 912 C CA . PHE A 1 114 ? -9.572 -1.379 -7.201 1.00 94.00 114 PHE A CA 1
ATOM 913 C C . PHE A 1 114 ? -9.121 -2.844 -7.311 1.00 94.00 114 PHE A C 1
ATOM 915 O O . PHE A 1 114 ? -9.315 -3.451 -8.358 1.00 94.00 114 PHE A O 1
ATOM 922 N N . HIS A 1 115 ? -8.609 -3.438 -6.226 1.00 93.88 115 HIS A N 1
ATOM 923 C CA . HIS A 1 115 ? -8.072 -4.806 -6.211 1.00 93.88 115 HIS A CA 1
ATOM 924 C C . HIS A 1 115 ? -8.794 -5.658 -5.167 1.00 93.88 115 HIS A C 1
ATOM 926 O O . HIS A 1 115 ? -8.426 -5.643 -3.998 1.00 93.88 115 HIS A O 1
ATOM 932 N N . LYS A 1 116 ? -9.852 -6.376 -5.565 1.00 96.31 116 LYS A N 1
ATOM 933 C CA . LYS A 1 116 ? -10.695 -7.142 -4.632 1.00 96.31 116 LYS A CA 1
ATOM 934 C C . LYS A 1 116 ? -10.115 -8.527 -4.330 1.00 96.31 116 LYS A C 1
ATOM 936 O O . LYS A 1 116 ? -10.114 -9.401 -5.189 1.00 96.31 116 LYS A O 1
ATOM 941 N N . HIS A 1 117 ? -9.744 -8.735 -3.073 1.00 97.19 117 HIS A N 1
ATOM 942 C CA . HIS A 1 117 ? -9.299 -10.002 -2.485 1.00 97.19 117 HIS A CA 1
ATOM 943 C C . HIS A 1 117 ? -9.991 -10.256 -1.139 1.00 97.19 117 HIS A C 1
ATOM 945 O O . HIS A 1 117 ? -10.754 -9.408 -0.657 1.00 97.19 117 HIS A O 1
ATOM 951 N N . LYS A 1 118 ? -9.738 -11.420 -0.521 1.00 97.56 118 LYS A N 1
ATOM 952 C CA . LYS A 1 118 ? -10.219 -11.674 0.842 1.00 97.56 118 LYS A CA 1
ATOM 953 C C . LYS A 1 118 ? -9.539 -10.692 1.791 1.00 97.56 118 LYS A C 1
ATOM 955 O O . LYS A 1 118 ? -8.362 -10.387 1.654 1.00 97.56 118 LYS A O 1
ATOM 960 N N . GLU A 1 119 ? -10.282 -10.205 2.773 1.00 97.12 119 GLU A N 1
ATOM 961 C CA . GLU A 1 119 ? -9.822 -9.127 3.657 1.00 97.12 119 GLU A CA 1
ATOM 962 C C . GLU A 1 119 ? -8.559 -9.489 4.448 1.00 97.12 119 GLU A C 1
ATOM 964 O O . GLU A 1 119 ? -7.727 -8.626 4.703 1.00 97.12 119 GLU A O 1
ATOM 969 N N . SER A 1 120 ? -8.400 -10.762 4.816 1.00 97.81 120 SER A N 1
ATOM 970 C CA . SER A 1 120 ? -7.198 -11.271 5.481 1.00 97.81 120 SER A CA 1
ATOM 971 C C . SER A 1 120 ? -5.951 -11.176 4.605 1.00 97.81 120 SER A C 1
ATOM 973 O O . SER A 1 120 ? -4.864 -10.953 5.131 1.00 97.81 120 SER A O 1
ATOM 975 N N . ASP A 1 121 ? -6.101 -11.319 3.286 1.00 98.25 121 ASP A N 1
ATOM 976 C CA . ASP A 1 121 ? -4.982 -11.473 2.354 1.00 98.25 121 ASP A CA 1
ATOM 977 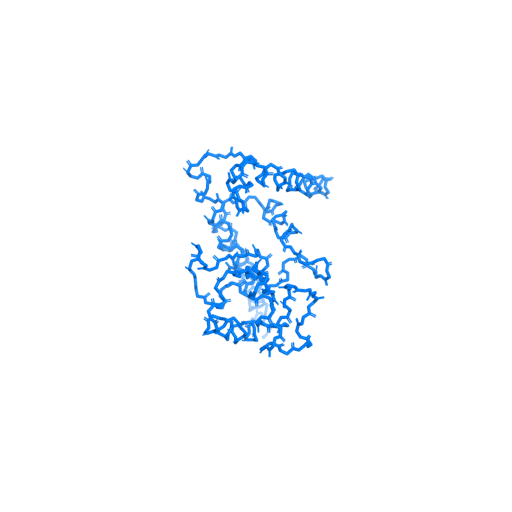C C . ASP A 1 121 ? -4.144 -10.192 2.271 1.00 98.25 121 ASP A C 1
ATOM 979 O O . ASP A 1 121 ? -2.927 -10.256 2.119 1.00 98.25 121 ASP A O 1
ATOM 983 N N . TYR A 1 122 ? -4.760 -9.019 2.449 1.00 98.38 122 TYR A N 1
ATOM 984 C CA . TYR A 1 122 ? -4.017 -7.756 2.489 1.00 98.38 122 TYR A CA 1
ATOM 985 C C . TYR A 1 122 ? -3.087 -7.656 3.705 1.00 98.38 122 TYR A C 1
ATOM 987 O O . TYR A 1 122 ? -2.081 -6.957 3.648 1.00 98.38 122 TYR A O 1
ATOM 995 N N . PHE A 1 123 ? -3.414 -8.341 4.804 1.00 98.56 123 PHE A N 1
ATOM 996 C CA . PHE A 1 123 ? -2.684 -8.271 6.075 1.00 98.56 123 PHE A CA 1
ATOM 997 C C . PHE A 1 123 ? -1.796 -9.496 6.325 1.00 98.56 123 PHE A C 1
ATOM 999 O O . PHE A 1 123 ? -1.283 -9.678 7.430 1.00 98.56 123 PHE A O 1
ATOM 1006 N N . MET A 1 124 ? -1.608 -10.333 5.305 1.00 97.75 124 MET A N 1
ATOM 1007 C CA . MET A 1 124 ? -0.642 -11.425 5.282 1.00 97.75 124 MET A CA 1
ATOM 1008 C C . MET A 1 124 ? 0.462 -11.056 4.290 1.00 97.75 124 MET A C 1
ATOM 1010 O O . MET A 1 124 ? 0.181 -10.763 3.128 1.00 97.75 124 MET A O 1
ATOM 1014 N N . LEU A 1 125 ? 1.717 -10.999 4.745 1.00 97.25 125 LEU A N 1
ATOM 1015 C CA . LEU A 1 125 ? 2.825 -10.501 3.919 1.00 97.25 125 LEU A CA 1
ATOM 1016 C C . LEU A 1 125 ? 2.980 -11.314 2.628 1.00 97.25 125 LEU A C 1
ATOM 1018 O O . LEU A 1 125 ? 3.063 -10.742 1.548 1.00 97.25 125 LEU A O 1
ATOM 1022 N N . ASP A 1 126 ? 2.940 -12.635 2.747 1.00 96.06 126 ASP A N 1
ATOM 1023 C CA . ASP A 1 126 ? 3.052 -13.588 1.649 1.00 96.06 126 ASP A CA 1
ATOM 1024 C C . ASP A 1 126 ? 1.930 -13.363 0.607 1.00 96.06 126 ASP A C 1
ATOM 1026 O O . ASP A 1 126 ? 2.191 -13.194 -0.584 1.00 96.06 126 ASP A O 1
ATOM 1030 N N . LYS A 1 127 ? 0.671 -13.239 1.045 1.00 97.00 127 LYS A N 1
ATOM 1031 C CA . LYS A 1 127 ? -0.465 -12.992 0.142 1.00 97.00 127 LYS A CA 1
ATOM 1032 C C . LYS A 1 127 ? -0.434 -11.599 -0.478 1.00 97.00 127 LYS A C 1
ATOM 1034 O O . LYS A 1 127 ? -0.638 -11.470 -1.684 1.00 97.00 127 LYS A O 1
ATOM 1039 N N . SER A 1 128 ? -0.148 -10.565 0.310 1.00 97.31 128 SER A N 1
ATOM 1040 C CA . SER A 1 128 ? -0.049 -9.187 -0.188 1.00 97.31 128 SER A CA 1
ATOM 1041 C C . SER A 1 128 ? 1.089 -9.012 -1.200 1.00 97.31 128 SER A C 1
ATOM 1043 O O . SER A 1 128 ? 0.904 -8.306 -2.189 1.00 97.31 128 SER A O 1
ATOM 1045 N N . TYR A 1 129 ? 2.211 -9.718 -1.018 1.00 97.81 129 TYR A N 1
ATOM 1046 C CA . TYR A 1 129 ? 3.301 -9.795 -1.991 1.00 97.81 129 TYR A CA 1
ATOM 1047 C C . TYR A 1 129 ? 2.807 -10.328 -3.340 1.00 97.81 129 TYR A C 1
ATOM 1049 O O . TYR A 1 129 ? 3.005 -9.682 -4.369 1.00 97.81 129 TYR A O 1
ATOM 1057 N N . ILE A 1 130 ? 2.108 -11.468 -3.341 1.00 97.06 130 ILE A N 1
ATOM 1058 C CA . ILE A 1 130 ? 1.597 -12.087 -4.574 1.00 97.06 130 ILE A CA 1
ATOM 1059 C C . ILE A 1 130 ? 0.563 -11.191 -5.263 1.00 97.06 130 ILE A C 1
ATOM 1061 O O . ILE A 1 130 ? 0.572 -11.075 -6.487 1.00 97.06 130 ILE A O 1
ATOM 1065 N N . ILE A 1 131 ? -0.305 -10.518 -4.501 1.00 97.56 131 ILE A N 1
ATOM 1066 C CA . ILE A 1 131 ? -1.272 -9.562 -5.062 1.00 97.56 131 ILE A CA 1
ATOM 1067 C C . ILE A 1 131 ? -0.545 -8.403 -5.757 1.00 97.56 131 ILE A C 1
ATOM 1069 O O . ILE A 1 131 ? -0.868 -8.074 -6.899 1.00 97.56 131 ILE A O 1
ATOM 1073 N N . ALA A 1 132 ? 0.444 -7.800 -5.092 1.00 98.06 132 ALA A N 1
ATOM 1074 C CA . ALA A 1 132 ? 1.216 -6.699 -5.658 1.00 98.06 132 ALA A CA 1
ATOM 1075 C C . ALA A 1 132 ? 2.006 -7.134 -6.903 1.00 98.06 132 ALA A C 1
ATOM 1077 O O . ALA A 1 132 ? 2.013 -6.419 -7.905 1.00 98.06 132 ALA A O 1
ATOM 1078 N N . CYS A 1 133 ? 2.596 -8.331 -6.876 1.00 97.88 133 CYS A N 1
ATOM 1079 C CA . CYS A 1 133 ? 3.314 -8.885 -8.017 1.00 97.88 133 CYS A CA 1
ATOM 1080 C C . CYS A 1 133 ? 2.399 -9.084 -9.229 1.00 97.88 133 CYS A C 1
ATOM 1082 O O . CYS A 1 133 ? 2.659 -8.528 -10.295 1.00 97.88 133 CYS A O 1
ATOM 1084 N N . LYS A 1 134 ? 1.260 -9.766 -9.046 1.00 97.19 134 LYS A N 1
ATOM 1085 C CA . LYS A 1 134 ? 0.262 -9.974 -10.109 1.00 97.19 134 LYS A CA 1
ATOM 1086 C C . LYS A 1 134 ? -0.274 -8.651 -10.658 1.00 97.19 134 LYS A C 1
ATOM 1088 O O . LYS A 1 134 ? -0.592 -8.551 -11.844 1.00 97.19 134 LYS A O 1
ATOM 1093 N N . PHE A 1 135 ? -0.345 -7.607 -9.830 1.00 97.94 135 PHE A N 1
ATOM 1094 C CA . PHE A 1 135 ? -0.698 -6.276 -10.310 1.00 97.94 135 PHE A CA 1
ATOM 1095 C C . PHE A 1 135 ? 0.382 -5.695 -11.239 1.00 97.94 135 PHE A C 1
ATOM 1097 O O . PHE A 1 135 ? 0.048 -5.260 -12.342 1.00 97.94 135 PHE A O 1
ATOM 1104 N N . ILE A 1 136 ? 1.664 -5.753 -10.874 1.00 98.25 136 ILE A N 1
ATOM 1105 C CA . ILE A 1 136 ? 2.762 -5.337 -11.765 1.00 98.25 136 ILE A CA 1
ATOM 1106 C C . ILE A 1 136 ? 2.782 -6.158 -13.060 1.00 98.25 136 ILE A C 1
ATOM 1108 O O . ILE A 1 136 ? 2.905 -5.583 -14.138 1.00 98.25 136 ILE A O 1
ATOM 1112 N N . GLU A 1 137 ? 2.602 -7.476 -12.985 1.00 97.25 137 GLU A N 1
ATOM 1113 C CA . GLU A 1 137 ? 2.515 -8.346 -14.166 1.00 97.25 137 GLU A CA 1
ATOM 1114 C C . GLU A 1 137 ? 1.361 -7.934 -15.088 1.00 97.25 137 GLU A C 1
ATOM 1116 O O . GLU A 1 137 ? 1.520 -7.880 -16.309 1.00 97.25 137 GLU A O 1
ATOM 1121 N N . SER A 1 138 ? 0.206 -7.577 -14.517 1.00 97.25 138 SER A N 1
ATOM 1122 C CA . SER A 1 138 ? -0.935 -7.083 -15.291 1.00 97.25 138 SER A CA 1
ATOM 1123 C C . SER A 1 138 ? -0.640 -5.749 -15.983 1.00 97.25 138 SER A C 1
ATOM 1125 O O . SER A 1 138 ? -0.986 -5.579 -17.151 1.00 97.25 138 SER A O 1
ATOM 1127 N N . LEU A 1 139 ? 0.063 -4.833 -15.305 1.00 97.81 139 LEU A N 1
ATOM 1128 C CA . LEU A 1 139 ? 0.500 -3.562 -15.884 1.00 97.81 139 LEU A CA 1
ATOM 1129 C C . LEU A 1 139 ? 1.518 -3.794 -17.000 1.00 97.81 139 LEU A C 1
ATOM 1131 O O . LEU A 1 139 ? 1.420 -3.168 -18.051 1.00 97.81 139 LEU A O 1
ATOM 1135 N N . ASN A 1 140 ? 2.456 -4.722 -16.802 1.00 97.50 140 ASN A N 1
ATOM 1136 C CA . ASN A 1 140 ? 3.419 -5.129 -17.818 1.00 97.50 140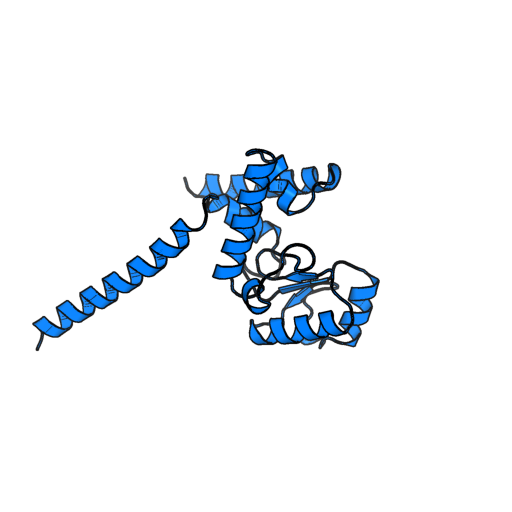 ASN A CA 1
ATOM 1137 C C . ASN A 1 140 ? 2.724 -5.702 -19.058 1.00 97.50 140 ASN A C 1
ATOM 1139 O O . ASN A 1 140 ? 3.060 -5.341 -20.181 1.00 97.50 140 ASN A O 1
ATOM 1143 N N . LYS A 1 141 ? 1.711 -6.551 -18.868 1.00 97.44 141 LYS A N 1
ATOM 1144 C CA . LYS A 1 141 ? 0.917 -7.094 -19.973 1.00 97.44 141 LYS A CA 1
ATOM 1145 C C . LYS A 1 141 ? 0.152 -6.006 -20.736 1.00 97.44 141 LYS A C 1
ATOM 1147 O O . LYS A 1 141 ? -0.014 -6.128 -21.944 1.00 97.44 141 LYS A O 1
ATOM 1152 N N . GLU A 1 142 ? -0.332 -4.976 -20.044 1.00 97.81 142 GLU A N 1
ATOM 1153 C CA . GLU A 1 142 ? -1.094 -3.874 -20.646 1.00 97.81 142 GLU A CA 1
ATOM 1154 C C . GLU A 1 142 ? -0.199 -2.856 -21.371 1.00 97.81 142 GLU A C 1
ATOM 1156 O O . GLU A 1 142 ? -0.549 -2.398 -22.455 1.00 97.81 142 GLU A O 1
ATOM 1161 N N . LEU A 1 143 ? 0.933 -2.482 -20.772 1.00 97.69 143 LEU A N 1
ATOM 1162 C CA . LEU A 1 143 ? 1.717 -1.302 -21.164 1.00 97.69 143 LEU A CA 1
ATOM 1163 C C . LEU A 1 143 ? 3.149 -1.630 -21.617 1.00 97.69 143 LEU A C 1
ATOM 1165 O O . LEU A 1 143 ? 3.860 -0.742 -22.084 1.00 97.69 143 LEU A O 1
ATOM 1169 N N . GLY A 1 144 ? 3.586 -2.882 -21.474 1.00 97.94 144 GLY A N 1
ATOM 1170 C CA . GLY A 1 144 ? 4.974 -3.302 -21.666 1.00 97.94 144 GLY A CA 1
ATOM 1171 C C . GLY A 1 144 ? 5.877 -2.952 -20.480 1.00 97.94 144 GLY A C 1
ATOM 1172 O O . GLY A 1 144 ? 5.538 -2.120 -19.635 1.00 97.94 144 GLY A O 1
ATOM 1173 N N . TRP A 1 145 ? 7.051 -3.582 -20.399 1.00 97.62 145 TRP A N 1
ATOM 1174 C CA . TRP A 1 145 ? 7.954 -3.403 -19.261 1.00 97.62 145 TRP A CA 1
ATOM 1175 C C . TRP A 1 145 ? 8.682 -2.064 -19.361 1.00 97.62 145 TRP A C 1
ATOM 1177 O O . TRP A 1 145 ? 9.476 -1.835 -20.272 1.00 97.62 145 TRP A O 1
ATOM 1187 N N . SER A 1 146 ? 8.423 -1.172 -18.410 1.00 98.31 146 SER A N 1
ATOM 1188 C CA . SER A 1 146 ? 9.114 0.110 -18.288 1.00 98.31 146 SER A CA 1
ATOM 1189 C C . SER A 1 146 ? 9.010 0.635 -16.858 1.00 98.31 146 SER A C 1
ATOM 1191 O O . SER A 1 146 ? 8.162 0.203 -16.071 1.00 98.31 146 SER A O 1
ATOM 1193 N N . TRP A 1 147 ? 9.846 1.613 -16.512 1.00 98.31 147 TRP A N 1
ATOM 1194 C CA . TRP A 1 147 ? 9.758 2.283 -15.215 1.00 98.31 147 TRP A CA 1
ATOM 1195 C C . TRP A 1 147 ? 8.449 3.068 -15.055 1.00 98.31 147 TRP A C 1
ATOM 1197 O O . TRP A 1 147 ? 7.917 3.162 -13.951 1.00 98.31 147 TRP A O 1
ATOM 1207 N N . GLU A 1 148 ? 7.908 3.602 -16.147 1.00 98.50 148 GLU A N 1
ATOM 1208 C CA . GLU A 1 148 ? 6.596 4.245 -16.220 1.00 98.50 148 GLU A CA 1
ATOM 1209 C C . GLU A 1 148 ? 5.462 3.249 -15.926 1.00 98.50 148 GLU A C 1
ATOM 1211 O O . GLU A 1 148 ? 4.531 3.561 -15.172 1.00 98.50 148 GLU A O 1
ATOM 1216 N N . THR A 1 149 ? 5.567 2.032 -16.466 1.00 98.38 149 THR A N 1
ATOM 1217 C CA . THR A 1 149 ? 4.629 0.932 -16.209 1.00 98.38 149 THR A CA 1
ATOM 1218 C C . THR A 1 149 ? 4.668 0.515 -14.746 1.00 98.38 149 THR A C 1
ATOM 1220 O O . THR A 1 149 ? 3.626 0.479 -14.098 1.00 98.38 149 THR A O 1
ATOM 1223 N N . ILE A 1 150 ? 5.859 0.293 -14.185 1.00 98.44 150 ILE A N 1
ATOM 1224 C CA . ILE A 1 150 ? 6.027 -0.029 -12.759 1.00 98.44 150 ILE A CA 1
ATOM 1225 C C . ILE A 1 150 ? 5.437 1.086 -11.891 1.00 98.44 150 ILE A C 1
ATOM 1227 O O . ILE A 1 150 ? 4.703 0.824 -10.944 1.00 98.44 150 ILE A O 1
ATOM 1231 N N . ALA A 1 151 ? 5.696 2.351 -12.228 1.00 98.31 151 ALA A N 1
ATOM 1232 C CA . ALA A 1 151 ? 5.167 3.480 -11.472 1.00 98.31 151 ALA A CA 1
ATOM 1233 C C . ALA A 1 151 ? 3.640 3.636 -11.572 1.00 98.31 151 ALA A C 1
ATOM 1235 O O . ALA A 1 151 ? 3.026 4.278 -10.713 1.00 98.31 151 ALA A O 1
ATOM 1236 N N . SER A 1 152 ? 3.013 3.004 -12.570 1.00 98.31 152 SER A N 1
ATOM 1237 C CA . SER A 1 152 ? 1.554 2.936 -12.683 1.00 98.31 152 SER A CA 1
ATOM 1238 C C . SER A 1 152 ? 0.910 2.081 -11.593 1.00 98.31 152 SER A C 1
ATOM 1240 O O . SER A 1 152 ? -0.300 2.188 -11.406 1.00 98.31 152 SER A O 1
ATOM 1242 N N . TYR A 1 153 ? 1.708 1.329 -10.824 1.00 97.81 153 TYR A N 1
ATOM 1243 C CA . TYR A 1 153 ? 1.298 0.712 -9.562 1.00 97.81 153 TYR A CA 1
ATOM 1244 C C . TYR A 1 153 ? 0.663 1.734 -8.612 1.00 97.81 153 TYR A C 1
ATOM 1246 O O . TYR A 1 153 ? -0.375 1.480 -8.011 1.00 97.81 153 TYR A O 1
ATOM 1254 N N . HIS A 1 154 ? 1.262 2.924 -8.516 1.00 96.50 154 HIS A N 1
ATOM 1255 C CA . HIS A 1 154 ? 0.773 3.986 -7.643 1.00 96.50 154 HIS A CA 1
ATOM 1256 C C . HIS A 1 154 ? -0.225 4.911 -8.345 1.00 96.50 154 HIS A C 1
ATOM 1258 O O . HIS A 1 154 ? -1.249 5.290 -7.778 1.00 96.50 154 HIS A O 1
ATOM 1264 N N . SER A 1 155 ? 0.081 5.341 -9.575 1.00 95.62 155 SER A N 1
ATOM 1265 C CA . SER A 1 155 ? -0.802 6.228 -10.335 1.00 95.62 155 SER A CA 1
ATOM 1266 C C . SER A 1 155 ? -0.443 6.268 -11.816 1.00 95.62 155 SER A C 1
ATOM 1268 O O . SER A 1 155 ? 0.731 6.319 -12.176 1.00 95.62 155 SER A O 1
ATOM 1270 N N . ARG A 1 156 ? -1.462 6.352 -12.679 1.00 96.31 156 ARG A N 1
ATOM 1271 C CA . ARG A 1 156 ? -1.307 6.650 -14.115 1.00 96.31 156 ARG A CA 1
ATOM 1272 C C . ARG A 1 156 ? -1.265 8.151 -14.422 1.00 96.31 156 A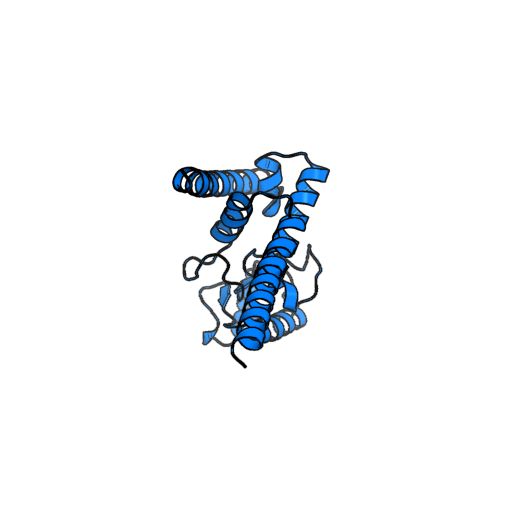RG A C 1
ATOM 1274 O O . ARG A 1 156 ? -0.940 8.540 -15.537 1.00 96.31 156 ARG A O 1
ATOM 1281 N N . THR A 1 157 ? -1.568 9.016 -13.451 1.00 97.69 157 THR A N 1
ATOM 1282 C CA . THR A 1 157 ? -1.503 10.472 -13.644 1.00 97.69 157 THR A CA 1
ATOM 1283 C C . THR A 1 157 ? -0.045 10.895 -13.855 1.00 97.69 157 THR A C 1
ATOM 1285 O O . THR A 1 157 ? 0.757 10.668 -12.945 1.00 97.69 157 THR A O 1
ATOM 1288 N N . PRO A 1 158 ? 0.324 11.560 -14.972 1.00 97.50 158 PRO A N 1
ATOM 1289 C CA . PRO A 1 158 ? 1.725 11.744 -15.372 1.00 97.50 158 PRO A CA 1
ATOM 1290 C C . PRO A 1 158 ? 2.643 12.314 -14.283 1.00 97.50 158 PRO A C 1
ATOM 1292 O O . PRO A 1 158 ? 3.719 11.777 -14.021 1.00 97.50 158 PRO A O 1
ATOM 1295 N N . ASN A 1 159 ? 2.200 13.362 -13.583 1.00 97.94 159 ASN A N 1
ATOM 1296 C CA . ASN A 1 159 ? 2.998 13.999 -12.531 1.00 97.94 159 ASN A CA 1
ATOM 1297 C C . ASN A 1 159 ? 3.217 13.083 -11.314 1.00 97.94 159 ASN A C 1
ATOM 1299 O O . ASN A 1 159 ? 4.319 13.036 -10.766 1.00 97.94 159 ASN A O 1
ATOM 1303 N N . LEU A 1 160 ? 2.186 12.339 -10.901 1.00 97.75 160 LEU A N 1
ATOM 1304 C CA . LEU A 1 160 ? 2.257 11.420 -9.760 1.00 97.75 160 LEU A CA 1
ATOM 1305 C C . LEU A 1 160 ? 3.074 10.175 -10.104 1.00 97.75 160 LEU A C 1
ATOM 1307 O O . LEU A 1 160 ?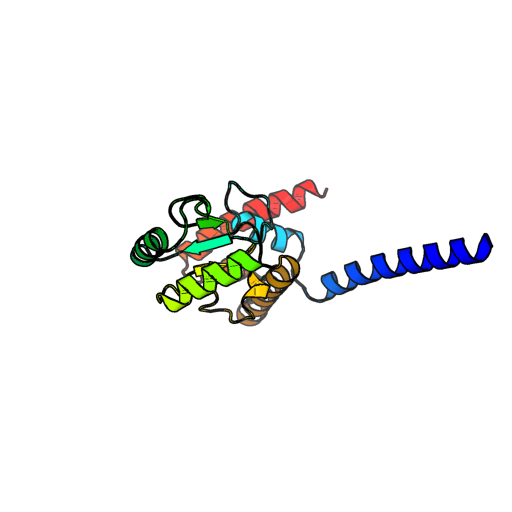 3.933 9.771 -9.320 1.00 97.75 160 LEU A O 1
ATOM 1311 N N . ASN A 1 161 ? 2.853 9.630 -11.302 1.00 98.44 161 ASN A N 1
ATOM 1312 C CA . ASN A 1 161 ? 3.621 8.529 -11.862 1.00 98.44 161 ASN A CA 1
ATOM 1313 C C . ASN A 1 161 ? 5.114 8.872 -11.879 1.00 98.44 161 ASN A C 1
ATOM 1315 O O . ASN A 1 161 ? 5.916 8.181 -11.263 1.00 98.44 161 ASN A O 1
ATOM 1319 N N . ASN A 1 162 ? 5.489 10.002 -12.487 1.00 98.44 162 ASN A N 1
ATOM 1320 C CA . ASN A 1 162 ? 6.888 10.404 -12.596 1.00 98.44 162 ASN A CA 1
ATOM 1321 C C . ASN A 1 162 ? 7.546 10.625 -11.223 1.00 98.44 162 ASN A C 1
ATOM 1323 O O . ASN A 1 162 ? 8.709 10.272 -11.023 1.00 98.44 162 ASN A O 1
ATOM 1327 N N . ALA A 1 163 ? 6.812 11.185 -10.256 1.00 98.44 163 ALA A N 1
ATOM 1328 C CA . ALA A 1 163 ? 7.314 11.346 -8.895 1.00 98.44 163 ALA A CA 1
ATOM 1329 C C . ALA A 1 163 ? 7.551 9.990 -8.207 1.00 98.44 163 ALA A C 1
ATOM 1331 O O . ALA A 1 163 ? 8.575 9.812 -7.547 1.00 98.44 163 ALA A O 1
ATOM 1332 N N . TYR A 1 164 ? 6.628 9.039 -8.366 1.00 98.38 164 TYR A N 1
ATOM 1333 C CA . TYR A 1 164 ? 6.754 7.688 -7.821 1.00 98.38 164 TYR A CA 1
ATOM 1334 C C . TYR A 1 164 ? 7.889 6.904 -8.490 1.00 98.38 164 TYR A C 1
ATOM 1336 O O . TYR A 1 164 ? 8.748 6.358 -7.801 1.00 98.38 164 TYR A O 1
ATOM 1344 N N . LYS A 1 165 ? 7.968 6.965 -9.824 1.00 98.44 165 LYS A N 1
ATOM 1345 C CA . LYS A 1 165 ? 9.029 6.386 -10.654 1.00 98.44 165 LYS A CA 1
ATOM 1346 C C . LYS A 1 165 ? 10.419 6.732 -10.131 1.00 98.44 165 LYS A C 1
ATOM 1348 O O . LYS A 1 165 ? 11.210 5.841 -9.841 1.00 98.44 165 LYS A O 1
ATOM 1353 N N . LYS A 1 166 ? 10.693 8.027 -9.934 1.00 98.56 166 LYS A N 1
ATOM 1354 C CA . LYS A 1 166 ? 11.991 8.510 -9.434 1.00 98.56 166 LYS A CA 1
ATOM 1355 C C . LYS A 1 166 ? 12.342 7.936 -8.058 1.00 98.56 166 LYS A C 1
ATOM 1357 O O . LYS A 1 166 ? 13.511 7.657 -7.797 1.00 98.56 166 LYS A O 1
ATOM 1362 N N . ARG A 1 167 ? 11.351 7.764 -7.173 1.00 98.38 167 ARG A N 1
ATOM 1363 C CA . ARG A 1 167 ? 11.567 7.172 -5.844 1.00 98.38 167 ARG A CA 1
ATOM 1364 C C . ARG A 1 167 ? 11.894 5.687 -5.942 1.00 98.38 167 ARG A C 1
ATOM 1366 O O . ARG A 1 167 ? 12.910 5.276 -5.390 1.00 98.38 167 ARG A O 1
ATOM 1373 N N . ILE A 1 168 ? 11.101 4.921 -6.694 1.00 98.12 168 ILE A N 1
ATOM 1374 C CA . ILE A 1 168 ? 11.348 3.488 -6.891 1.00 98.12 168 ILE A CA 1
ATOM 1375 C C . ILE A 1 168 ? 12.705 3.249 -7.547 1.00 98.12 168 ILE A C 1
ATOM 1377 O O . ILE A 1 168 ? 13.474 2.454 -7.027 1.00 98.12 168 ILE A O 1
ATOM 1381 N N . GLN A 1 169 ? 13.057 3.975 -8.612 1.00 98.25 169 GLN A N 1
ATOM 1382 C CA . GLN A 1 169 ? 14.365 3.838 -9.267 1.00 98.25 169 GLN A CA 1
ATOM 1383 C C . GLN A 1 169 ? 15.530 4.066 -8.296 1.00 98.25 169 GLN A C 1
ATOM 1385 O O . GLN A 1 169 ? 16.514 3.328 -8.317 1.00 98.25 169 GLN A O 1
ATOM 1390 N N . LYS A 1 170 ? 15.419 5.081 -7.427 1.00 98.19 170 LYS A N 1
ATOM 1391 C CA . LYS A 1 170 ? 16.435 5.369 -6.409 1.00 98.19 170 LYS A CA 1
ATOM 1392 C C . LYS A 1 170 ? 16.567 4.221 -5.406 1.00 98.19 170 LYS A C 1
ATOM 1394 O O . LYS A 1 170 ? 17.687 3.838 -5.084 1.00 98.19 170 LYS A O 1
ATOM 1399 N N . ILE A 1 171 ? 15.444 3.704 -4.913 1.00 98.00 171 ILE A N 1
ATOM 1400 C CA . ILE A 1 171 ? 15.414 2.599 -3.946 1.00 98.00 171 ILE A CA 1
ATOM 1401 C C . ILE A 1 171 ? 15.968 1.320 -4.589 1.00 98.00 171 ILE A C 1
ATOM 1403 O O . ILE A 1 171 ? 16.880 0.710 -4.039 1.00 98.00 171 ILE A O 1
ATOM 1407 N N . TYR A 1 172 ? 15.489 0.983 -5.787 1.00 97.69 172 TYR A N 1
ATOM 1408 C CA . TYR A 1 172 ? 15.895 -0.190 -6.557 1.00 97.69 172 TYR A CA 1
ATOM 1409 C C . TYR A 1 172 ? 17.393 -0.220 -6.826 1.00 97.69 172 TYR A C 1
ATOM 1411 O O . TYR A 1 172 ? 18.055 -1.216 -6.548 1.00 97.69 172 TYR A O 1
ATOM 1419 N N . LYS A 1 173 ? 17.952 0.905 -7.289 1.00 97.00 173 LYS A N 1
ATOM 1420 C CA . LYS A 1 173 ? 19.397 1.041 -7.481 1.00 97.00 173 LYS A CA 1
ATOM 1421 C C . LYS A 1 173 ? 20.164 0.752 -6.188 1.00 97.00 173 LYS A C 1
ATOM 1423 O O . LYS A 1 173 ? 21.203 0.109 -6.245 1.00 97.00 173 LYS A O 1
ATOM 1428 N N . GLY A 1 174 ? 19.650 1.198 -5.041 1.00 96.25 174 GLY A N 1
ATOM 1429 C CA . GLY A 1 174 ? 20.245 0.908 -3.738 1.00 96.25 174 GLY A CA 1
ATOM 1430 C C . GLY A 1 174 ? 20.276 -0.585 -3.406 1.00 96.25 174 GLY A C 1
ATOM 1431 O O . GLY A 1 174 ? 21.273 -1.050 -2.869 1.00 96.25 174 GLY A O 1
ATOM 1432 N N . TYR A 1 175 ? 19.235 -1.346 -3.752 1.00 93.88 175 TYR A N 1
ATOM 1433 C CA . TYR A 1 175 ? 19.226 -2.794 -3.524 1.00 93.88 175 TYR A CA 1
ATOM 1434 C C . TYR A 1 175 ? 20.166 -3.541 -4.466 1.00 93.88 175 TYR A C 1
ATOM 1436 O O . TYR A 1 175 ? 21.004 -4.298 -3.995 1.00 93.88 175 TYR A O 1
ATOM 1444 N N . VAL A 1 176 ? 20.123 -3.245 -5.765 1.00 92.62 176 VAL A N 1
ATOM 1445 C CA . VAL A 1 176 ? 20.979 -3.923 -6.755 1.00 92.62 176 VAL A CA 1
ATOM 1446 C C . VAL A 1 176 ? 22.471 -3.634 -6.537 1.00 92.62 176 VAL A C 1
ATOM 1448 O O . VAL A 1 176 ? 23.320 -4.474 -6.814 1.00 92.62 176 VAL A O 1
ATOM 1451 N N . GLN A 1 177 ? 22.826 -2.448 -6.036 1.00 86.69 177 GLN A N 1
ATOM 1452 C CA . GLN A 1 177 ? 24.227 -2.099 -5.774 1.00 86.69 177 GLN A CA 1
ATOM 1453 C C . GLN A 1 177 ? 24.792 -2.718 -4.492 1.00 86.69 177 GLN A C 1
ATOM 1455 O O . GLN A 1 177 ? 25.999 -2.894 -4.422 1.00 86.69 177 GLN A O 1
ATOM 1460 N N . ASN A 1 178 ? 23.949 -3.038 -3.508 1.00 72.81 178 ASN A N 1
ATOM 1461 C CA . ASN A 1 178 ? 24.374 -3.647 -2.242 1.00 72.81 178 ASN A CA 1
ATOM 1462 C C . ASN A 1 178 ? 24.415 -5.188 -2.293 1.00 72.81 178 ASN A C 1
ATOM 1464 O O . ASN A 1 178 ? 24.812 -5.815 -1.315 1.00 72.81 178 ASN A O 1
ATOM 1468 N N . GLU A 1 179 ? 23.963 -5.792 -3.395 1.00 57.09 179 GLU A N 1
ATOM 1469 C CA . GLU A 1 179 ? 24.026 -7.239 -3.654 1.00 57.09 179 GLU A CA 1
ATOM 1470 C C . GLU A 1 179 ? 25.304 -7.659 -4.416 1.00 57.09 179 GLU A C 1
ATOM 1472 O O . GLU A 1 179 ? 25.512 -8.853 -4.630 1.00 57.09 179 GLU A O 1
ATOM 1477 N N . ASN A 1 180 ? 26.164 -6.697 -4.789 1.00 44.97 180 ASN A N 1
ATOM 1478 C CA . ASN A 1 180 ? 27.504 -6.904 -5.366 1.00 44.97 180 ASN A CA 1
ATOM 1479 C C . ASN A 1 180 ? 28.599 -6.540 -4.358 1.00 44.97 180 ASN A C 1
ATOM 1481 O O . ASN A 1 180 ? 29.706 -7.111 -4.476 1.00 44.97 180 ASN A O 1
#

InterPro domains:
  IPR023346 Lysozyme-like domain superfamily [SSF53955] (103-175)

pLDDT: mean 89.46, std 18.13, range [37.72, 98.75]

Secondary structure (DSSP, 8-state):
-HHHHHHHHHHHHHHHHHHHHHHHTT--S-HHHHHHHHHHHS-TTS-TT---EEEE--HHHHHHHHHHS-GGGBSSSSEEE-SSHHHHHHHHHHHHHTT---EEETTTTB-TTTS---TTGGGSHHHHHHHHHHHHHHHHHHH-SSHHHHHTTT--SHHHHHHHHHHHHHHHHHHHHHT-

Radius of gyration: 19.24 Å; chains: 1; bounding box: 47×61×42 Å

Organism: NCBI:txid2024889

Foldseek 3Di:
DVVVVVVVVVVVVVVVVVVVVVLVVLFPDDPLLLQLLLVLPDDPVDDRQQFQKKFADDPVLLVVLVVPPDPVQDPDSGMGRLVALVSSLVSVVVSVVVVRQQMFGTSNRHRCVVQPDPSSQSRDSSSVSSSLRVQLVVLCVVPNDDLLSSLCSPNVPVVSSVVSSVSSVVSSVVVVVVVD